Protein AF-A0A2S8WQQ0-F1 (afdb_monomer)

Structure (mmCIF, N/CA/C/O backbone):
data_AF-A0A2S8WQQ0-F1
#
_entry.id   AF-A0A2S8WQQ0-F1
#
loop_
_atom_site.group_PDB
_atom_site.id
_atom_site.type_symbol
_atom_site.label_atom_id
_atom_site.label_alt_id
_atom_s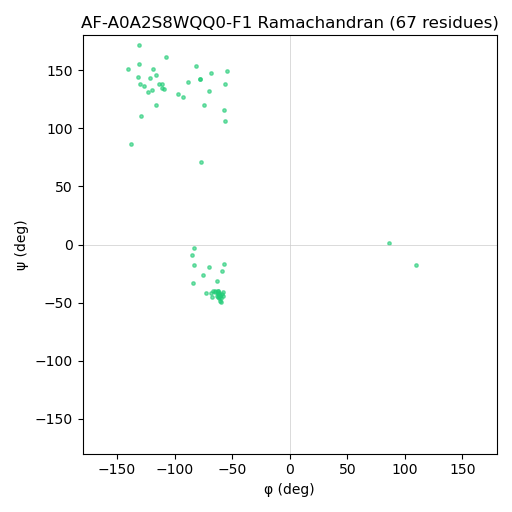ite.label_comp_id
_atom_site.label_asym_id
_atom_site.label_entity_id
_atom_site.label_seq_id
_atom_site.pdbx_PDB_ins_code
_atom_site.Cartn_x
_atom_site.Cartn_y
_atom_site.Cartn_z
_atom_site.occupancy
_atom_site.B_iso_or_equiv
_atom_site.auth_seq_id
_atom_site.auth_comp_id
_atom_site.auth_asym_id
_atom_site.auth_atom_id
_atom_site.pdbx_PDB_model_num
ATOM 1 N N . MET A 1 1 ? -14.336 0.518 15.826 1.00 83.44 1 MET A N 1
ATOM 2 C CA . MET A 1 1 ? -13.369 -0.376 15.177 1.00 83.44 1 MET A CA 1
ATOM 3 C C . MET A 1 1 ? -12.879 0.410 13.999 1.00 83.44 1 MET A C 1
ATOM 5 O O . MET A 1 1 ? -13.726 0.954 13.293 1.00 83.44 1 MET A O 1
ATOM 9 N N . SER A 1 2 ? -11.571 0.571 13.898 1.00 95.44 2 SER A N 1
ATOM 10 C CA . SER A 1 2 ? -10.953 1.310 12.806 1.00 95.44 2 SER A CA 1
ATOM 11 C C . SER A 1 2 ? -10.039 0.371 12.038 1.00 95.44 2 SER A C 1
ATOM 13 O O . SER A 1 2 ? -9.519 -0.595 12.599 1.00 95.44 2 SER A O 1
ATOM 15 N N . PHE A 1 3 ? -9.869 0.648 10.753 1.00 97.88 3 PHE A N 1
ATOM 16 C CA . PHE A 1 3 ? -9.077 -0.164 9.842 1.00 97.88 3 PHE A CA 1
ATOM 17 C C . PHE A 1 3 ? -7.962 0.679 9.232 1.00 97.88 3 PHE A C 1
ATOM 19 O O . PHE A 1 3 ? -8.158 1.860 8.942 1.00 97.88 3 PHE A O 1
ATOM 26 N N . LYS A 1 4 ? -6.797 0.064 9.043 1.00 97.56 4 LYS A N 1
ATOM 27 C CA . LYS A 1 4 ? -5.639 0.642 8.354 1.00 97.56 4 LYS A CA 1
ATOM 28 C C . LYS A 1 4 ? -5.099 -0.328 7.318 1.00 97.56 4 LYS A C 1
ATOM 30 O O . LYS A 1 4 ? -5.264 -1.540 7.457 1.00 97.56 4 LYS A O 1
ATOM 35 N N . VAL A 1 5 ? -4.426 0.222 6.314 1.00 97.81 5 VAL A N 1
ATOM 36 C CA . VAL A 1 5 ? -3.785 -0.533 5.235 1.00 97.81 5 VAL A CA 1
ATOM 37 C C . VAL A 1 5 ? -2.272 -0.465 5.400 1.00 97.81 5 VAL A C 1
ATOM 39 O O . VAL A 1 5 ? -1.715 0.613 5.609 1.00 97.81 5 VAL A O 1
ATOM 42 N N . VAL A 1 6 ? -1.605 -1.608 5.279 1.00 97.75 6 VAL A N 1
ATOM 43 C CA . VAL A 1 6 ? -0.145 -1.693 5.185 1.00 97.75 6 VAL A CA 1
ATOM 44 C C . VAL A 1 6 ? 0.212 -2.270 3.826 1.00 97.75 6 VAL A C 1
ATOM 46 O O . VAL A 1 6 ? -0.174 -3.395 3.514 1.00 97.75 6 VAL A O 1
ATOM 49 N N . MET A 1 7 ? 0.963 -1.514 3.033 1.00 96.62 7 MET A N 1
ATOM 50 C CA . MET A 1 7 ? 1.539 -1.995 1.780 1.00 96.62 7 MET A CA 1
ATOM 51 C C . MET A 1 7 ? 2.771 -2.849 2.075 1.00 96.62 7 MET A C 1
ATOM 53 O O . MET A 1 7 ? 3.550 -2.523 2.973 1.00 96.62 7 MET A O 1
ATOM 57 N N . THR A 1 8 ? 2.970 -3.912 1.303 1.00 95.25 8 THR A N 1
ATOM 58 C CA . THR A 1 8 ? 4.207 -4.699 1.293 1.00 95.25 8 THR A CA 1
ATOM 59 C C . THR A 1 8 ? 4.760 -4.734 -0.124 1.00 95.25 8 THR A C 1
ATOM 61 O O . THR A 1 8 ? 4.030 -5.021 -1.071 1.00 95.25 8 THR A O 1
ATOM 64 N N . TYR A 1 9 ? 6.049 -4.450 -0.267 1.00 91.44 9 TYR A N 1
ATOM 65 C CA . TYR A 1 9 ? 6.733 -4.373 -1.553 1.00 91.44 9 TYR A CA 1
ATOM 66 C C . TYR A 1 9 ? 7.664 -5.573 -1.771 1.00 91.44 9 TYR A C 1
ATOM 68 O O . TYR A 1 9 ? 8.067 -6.261 -0.829 1.00 91.44 9 TYR A O 1
ATOM 76 N N . SER A 1 10 ? 8.035 -5.824 -3.027 1.00 87.06 10 SER A N 1
ATOM 77 C CA . SER A 1 10 ? 8.879 -6.957 -3.438 1.00 87.06 10 SER A CA 1
ATOM 78 C C . SER A 1 10 ? 10.268 -7.003 -2.782 1.00 87.06 10 SER A C 1
ATOM 80 O O . SER A 1 10 ? 10.895 -8.060 -2.723 1.00 87.06 10 SER A O 1
A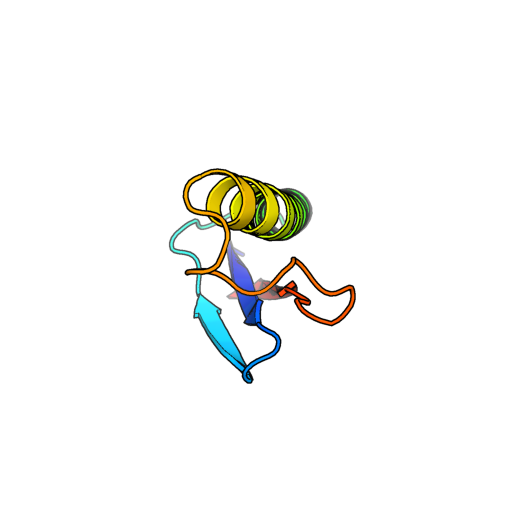TOM 82 N N . ASP A 1 11 ? 10.777 -5.868 -2.302 1.00 86.12 11 ASP A N 1
ATOM 83 C CA . ASP A 1 11 ? 12.043 -5.770 -1.562 1.00 86.12 11 ASP A CA 1
ATOM 84 C C . ASP A 1 11 ? 11.900 -6.091 -0.061 1.00 86.12 11 ASP A C 1
ATOM 86 O O . ASP A 1 11 ? 12.901 -6.174 0.655 1.00 86.12 11 ASP A O 1
ATOM 90 N N . GLY A 1 12 ? 10.674 -6.357 0.395 1.00 87.75 12 GLY A N 1
ATOM 91 C CA . GLY A 1 12 ? 10.331 -6.629 1.784 1.00 87.75 12 GLY A CA 1
ATOM 92 C C . GLY A 1 12 ? 10.050 -5.374 2.607 1.00 87.75 12 GLY A C 1
ATOM 93 O O . GLY A 1 12 ? 9.761 -5.511 3.802 1.00 87.75 12 GLY A O 1
ATOM 94 N N . ASP A 1 13 ? 10.109 -4.183 2.004 1.00 91.75 13 ASP A N 1
ATOM 95 C CA . ASP A 1 13 ? 9.706 -2.956 2.678 1.00 91.75 13 ASP A CA 1
ATOM 96 C C . ASP A 1 13 ? 8.192 -2.947 2.903 1.00 91.75 13 ASP A C 1
ATOM 98 O O . ASP A 1 13 ? 7.401 -3.511 2.139 1.00 91.75 13 ASP A O 1
ATOM 102 N N . ARG A 1 14 ? 7.793 -2.320 4.013 1.00 95.12 14 ARG A N 1
ATOM 103 C CA . ARG A 1 14 ? 6.395 -2.199 4.423 1.00 95.12 14 ARG A CA 1
ATOM 104 C C . ARG A 1 14 ? 6.081 -0.757 4.760 1.00 95.12 14 ARG A C 1
ATOM 106 O O . ARG A 1 14 ? 6.864 -0.094 5.440 1.00 95.12 14 ARG A O 1
ATOM 113 N N . GLU A 1 15 ? 4.916 -0.307 4.329 1.00 95.50 15 GLU A N 1
ATOM 114 C CA . GLU A 1 15 ? 4.457 1.064 4.514 1.00 95.50 15 GLU A CA 1
ATOM 115 C C . GLU A 1 15 ? 3.053 1.053 5.116 1.00 95.50 15 GLU A C 1
ATOM 117 O O . GLU A 1 15 ? 2.092 0.648 4.466 1.00 95.50 15 GLU A O 1
ATOM 122 N N . GLU A 1 16 ? 2.936 1.473 6.378 1.00 96.62 16 GLU A N 1
ATOM 123 C CA . GLU A 1 16 ? 1.635 1.750 6.991 1.00 96.62 16 GLU A CA 1
ATOM 124 C C . GLU A 1 16 ? 1.108 3.064 6.421 1.00 96.62 16 GLU A C 1
ATOM 126 O O . GLU A 1 16 ? 1.755 4.103 6.557 1.00 96.62 16 GLU A O 1
ATOM 131 N N . LEU A 1 17 ? -0.054 3.008 5.776 1.00 95.50 17 LEU A N 1
ATOM 132 C CA . LEU A 1 17 ? -0.680 4.187 5.199 1.00 95.50 17 LEU A CA 1
ATOM 133 C C . LEU A 1 17 ? -1.369 5.004 6.302 1.00 95.50 17 LEU A C 1
ATOM 135 O O . LEU A 1 17 ? -1.951 4.456 7.241 1.00 95.50 17 LEU A O 1
ATOM 139 N N . ASP A 1 18 ? -1.300 6.330 6.183 1.00 94.88 18 ASP A N 1
ATOM 140 C CA . ASP A 1 18 ? -1.800 7.261 7.204 1.00 94.88 18 ASP A CA 1
ATOM 141 C C . ASP A 1 18 ? -3.339 7.293 7.306 1.00 94.88 18 ASP A C 1
ATOM 143 O O . ASP A 1 18 ? -3.884 7.739 8.317 1.00 94.88 18 ASP A O 1
ATOM 147 N N . GLU A 1 19 ? -4.040 6.836 6.267 1.00 95.81 19 GLU A N 1
ATOM 148 C CA . GLU A 1 19 ? -5.501 6.857 6.176 1.00 95.81 19 GLU A CA 1
ATOM 149 C C . GLU A 1 19 ? -6.150 5.847 7.150 1.00 95.81 19 GLU A C 1
ATOM 151 O O . GLU A 1 19 ? -5.775 4.674 7.203 1.00 95.81 19 GLU A O 1
ATOM 156 N N . GLU A 1 20 ? -7.161 6.295 7.901 1.00 97.38 20 GLU A N 1
ATOM 157 C CA . GLU A 1 20 ? -7.960 5.458 8.806 1.00 97.38 20 GLU A CA 1
ATOM 158 C C . GLU A 1 20 ? -9.386 5.299 8.265 1.00 97.38 20 GLU A C 1
ATOM 160 O O . GLU A 1 20 ? -10.030 6.281 7.891 1.00 97.38 20 GLU A O 1
ATOM 165 N N . PHE A 1 21 ? -9.904 4.070 8.279 1.0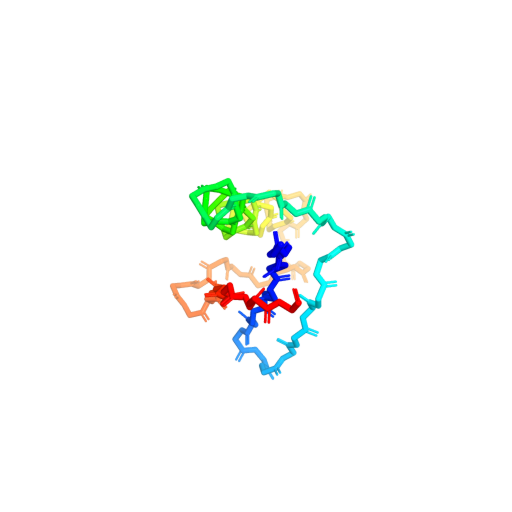0 96.94 21 PHE A N 1
ATOM 166 C CA . PHE A 1 21 ? -11.227 3.739 7.745 1.00 96.94 21 PHE A CA 1
ATOM 167 C C . PHE A 1 21 ? -12.169 3.233 8.838 1.00 96.94 21 PHE A C 1
ATOM 169 O O . PHE A 1 21 ? -11.755 2.538 9.768 1.00 96.94 21 PHE A O 1
ATOM 176 N N . GLU A 1 22 ? -13.459 3.545 8.712 1.00 97.56 22 GLU A N 1
ATOM 177 C CA . GLU A 1 22 ? -14.495 3.054 9.633 1.00 97.56 22 GLU A CA 1
ATOM 178 C C . GLU A 1 22 ? -14.976 1.642 9.264 1.00 97.56 22 GLU A C 1
ATOM 180 O O . GLU A 1 22 ? -15.579 0.950 10.090 1.00 97.56 22 GLU A O 1
ATOM 185 N N . THR A 1 23 ? -14.712 1.200 8.028 1.00 97.50 23 THR A N 1
ATOM 186 C CA . THR A 1 23 ? -15.110 -0.117 7.525 1.00 97.50 23 THR A CA 1
ATOM 187 C C . THR A 1 23 ? -13.959 -0.843 6.828 1.00 97.50 23 THR A C 1
ATOM 189 O O . THR A 1 23 ? -13.157 -0.242 6.118 1.00 97.50 23 THR A O 1
ATOM 192 N N . GLU A 1 24 ? -13.919 -2.169 6.985 1.00 97.06 24 GLU A N 1
ATOM 193 C CA . GLU A 1 24 ? -12.951 -3.042 6.308 1.00 97.06 24 GLU A CA 1
ATOM 194 C C . GLU A 1 24 ? -13.047 -2.901 4.783 1.00 97.06 24 GLU A C 1
ATOM 196 O O . GLU A 1 24 ? -12.038 -2.795 4.102 1.00 97.06 24 GLU A O 1
ATOM 201 N N . SER A 1 25 ? -14.267 -2.809 4.241 1.00 97.81 25 SER A N 1
ATOM 202 C CA . SER A 1 25 ? -14.481 -2.692 2.794 1.00 97.81 25 SER A CA 1
ATOM 203 C C . SER A 1 25 ? -13.888 -1.415 2.192 1.00 97.81 25 SER A C 1
ATOM 205 O O . SER A 1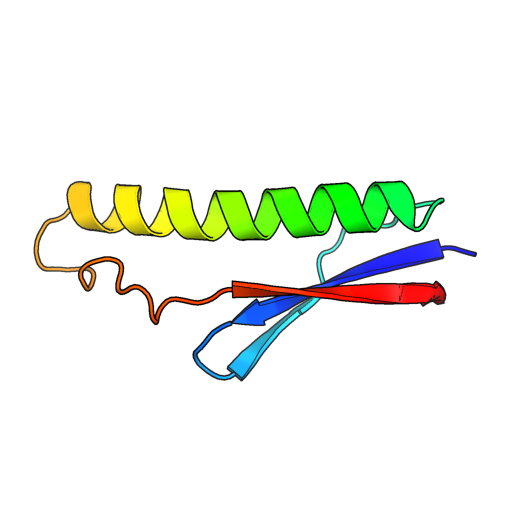 25 ? -13.521 -1.435 1.018 1.00 97.81 25 SER A O 1
ATOM 207 N N . GLU A 1 26 ? -13.845 -0.311 2.941 1.00 97.81 26 GLU A N 1
ATOM 208 C CA . GLU A 1 26 ? -13.204 0.927 2.484 1.00 97.81 26 GLU A CA 1
ATOM 209 C C . GLU A 1 26 ? -11.680 0.787 2.496 1.00 97.81 26 GLU A C 1
ATOM 211 O O . GLU A 1 26 ? -11.037 1.161 1.517 1.00 97.81 26 GLU A O 1
ATOM 216 N N . ALA A 1 27 ? -11.117 0.174 3.542 1.00 97.69 27 ALA A N 1
ATOM 217 C CA . ALA A 1 27 ? -9.688 -0.123 3.620 1.00 97.69 27 ALA A CA 1
ATOM 218 C C . ALA A 1 27 ? -9.235 -1.087 2.507 1.00 97.69 27 ALA A C 1
ATOM 220 O O . ALA A 1 27 ? -8.220 -0.849 1.861 1.00 97.69 27 ALA A O 1
ATOM 221 N N . GLU A 1 28 ? -10.015 -2.130 2.217 1.00 97.62 28 GLU A N 1
ATOM 222 C CA . GLU A 1 28 ? -9.765 -3.072 1.116 1.00 97.62 28 GLU A CA 1
ATOM 223 C C . GLU A 1 28 ? -9.779 -2.375 -0.252 1.00 97.62 28 GLU A C 1
ATOM 225 O O . GLU A 1 28 ? -8.884 -2.569 -1.075 1.00 97.62 28 GLU A O 1
ATOM 230 N N . ALA A 1 29 ? -10.783 -1.525 -0.500 1.00 97.81 29 ALA A N 1
ATOM 231 C CA . ALA A 1 29 ? -10.869 -0.769 -1.748 1.00 97.81 29 ALA A CA 1
ATOM 232 C C . ALA A 1 29 ? -9.671 0.175 -1.923 1.00 97.81 29 ALA A C 1
ATOM 234 O O . ALA A 1 29 ? -9.135 0.284 -3.027 1.00 97.81 29 ALA A O 1
ATOM 235 N N . PHE A 1 30 ? -9.238 0.815 -0.836 1.00 97.69 30 PHE A N 1
ATOM 236 C CA . PHE A 1 30 ? -8.062 1.675 -0.831 1.00 97.69 30 PHE A CA 1
ATOM 237 C C . PHE A 1 30 ? -6.765 0.887 -1.058 1.00 97.69 30 PHE A C 1
ATOM 239 O O . PHE A 1 30 ? -5.959 1.277 -1.895 1.00 97.69 30 PHE A O 1
ATOM 246 N N . GLY A 1 31 ? -6.574 -0.258 -0.397 1.00 97.00 31 GLY A N 1
ATOM 247 C CA . GLY A 1 31 ? -5.405 -1.116 -0.619 1.00 97.00 31 GLY A CA 1
ATOM 248 C C . GLY A 1 31 ? -5.270 -1.571 -2.075 1.00 97.00 31 GLY A C 1
ATOM 249 O O . GLY A 1 31 ? -4.199 -1.447 -2.673 1.00 97.00 31 GLY A O 1
ATOM 250 N N . LEU A 1 32 ? -6.379 -1.989 -2.694 1.00 96.19 32 LEU A N 1
ATOM 251 C CA . LEU A 1 32 ? -6.420 -2.332 -4.121 1.00 96.19 32 LEU A CA 1
ATOM 252 C C . LEU A 1 32 ? -6.062 -1.145 -5.026 1.00 96.19 32 LEU A C 1
ATOM 254 O O . LEU A 1 32 ? -5.334 -1.313 -6.009 1.00 96.19 32 LEU A O 1
ATOM 258 N N . GLU A 1 33 ? -6.565 0.051 -4.712 1.00 96.06 33 GLU A N 1
ATOM 259 C CA . GLU A 1 33 ? -6.212 1.274 -5.436 1.00 96.06 33 GLU A CA 1
ATOM 260 C C . GLU A 1 33 ? -4.706 1.552 -5.343 1.00 96.06 33 GLU A C 1
ATOM 262 O O . GLU A 1 33 ? -4.068 1.840 -6.357 1.00 96.06 33 GLU A O 1
ATOM 267 N N . GLN A 1 34 ? -4.115 1.395 -4.161 1.00 95.88 34 GLN A N 1
ATOM 268 C CA . GLN A 1 34 ? -2.697 1.659 -3.927 1.00 95.88 34 GLN A CA 1
ATOM 269 C C . GLN A 1 34 ? -1.784 0.680 -4.670 1.00 95.88 34 GLN A C 1
ATOM 271 O O . GLN A 1 34 ? -0.809 1.113 -5.289 1.00 95.88 34 GLN A O 1
ATOM 276 N N . VAL A 1 35 ? -2.135 -0.608 -4.718 1.00 93.56 35 VAL A N 1
ATOM 277 C CA . VAL A 1 35 ? -1.432 -1.593 -5.561 1.00 93.56 35 VAL A CA 1
ATOM 278 C C . VAL A 1 35 ? -1.510 -1.204 -7.041 1.00 93.56 35 VAL A C 1
ATOM 280 O O . VAL A 1 35 ? -0.497 -1.206 -7.747 1.00 93.56 35 VAL A O 1
ATOM 283 N N . SER A 1 36 ? -2.691 -0.797 -7.518 1.00 92.62 36 SER A N 1
ATOM 284 C CA . SER A 1 36 ? -2.865 -0.330 -8.899 1.00 92.62 36 SER A CA 1
ATOM 285 C C . SER A 1 36 ? -2.039 0.931 -9.192 1.00 92.62 36 SER A C 1
ATOM 287 O O . SER A 1 3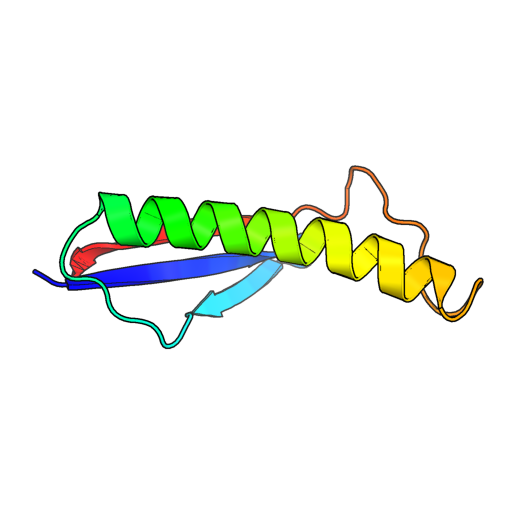6 ? -1.426 1.040 -10.259 1.00 92.62 36 SER A O 1
ATOM 289 N N . ASN A 1 37 ? -1.998 1.881 -8.256 1.00 92.75 37 ASN A N 1
ATOM 290 C CA . ASN A 1 37 ? -1.223 3.116 -8.369 1.00 92.75 37 ASN A CA 1
ATOM 291 C C . ASN A 1 37 ? 0.282 2.839 -8.408 1.00 92.75 37 ASN A C 1
ATOM 293 O O . ASN A 1 37 ? 0.988 3.449 -9.213 1.00 92.75 37 ASN A O 1
ATOM 297 N N . PHE A 1 38 ? 0.771 1.903 -7.591 1.00 90.56 38 PHE A N 1
ATOM 298 C CA . PHE A 1 38 ? 2.171 1.485 -7.597 1.00 90.56 38 PHE A CA 1
ATOM 299 C C . PHE A 1 38 ? 2.578 0.922 -8.965 1.00 90.56 38 PHE A C 1
ATOM 301 O O . PHE A 1 38 ? 3.557 1.381 -9.561 1.00 90.56 38 PHE A O 1
ATOM 308 N N . ALA A 1 39 ? 1.784 -0.006 -9.507 1.00 88.19 39 ALA A N 1
ATOM 309 C CA . ALA A 1 39 ? 2.046 -0.612 -10.810 1.00 88.19 39 ALA A CA 1
ATOM 310 C C . ALA A 1 39 ? 2.067 0.436 -11.939 1.00 88.19 39 ALA A C 1
ATOM 312 O O . ALA A 1 39 ? 3.023 0.505 -12.717 1.00 88.19 39 ALA A O 1
ATOM 313 N N . ALA A 1 40 ? 1.056 1.309 -11.994 1.00 89.50 40 ALA A N 1
ATOM 314 C CA . ALA A 1 40 ? 0.981 2.369 -12.999 1.00 89.50 40 ALA A CA 1
ATOM 315 C C . ALA A 1 40 ? 2.116 3.400 -12.849 1.00 89.50 40 ALA A C 1
ATOM 317 O O . ALA A 1 40 ? 2.696 3.844 -13.842 1.00 89.50 40 ALA A O 1
ATOM 318 N N . GLY A 1 41 ? 2.464 3.772 -11.614 1.00 88.75 41 GLY A N 1
ATOM 319 C CA . GLY A 1 41 ? 3.562 4.691 -11.319 1.00 88.75 41 GLY A CA 1
ATOM 320 C C . GLY A 1 41 ? 4.919 4.148 -11.768 1.00 88.75 41 GLY A C 1
ATOM 321 O O . GLY A 1 41 ? 5.715 4.896 -12.340 1.00 88.75 41 GLY A O 1
ATOM 322 N N . SER A 1 42 ? 5.154 2.847 -11.581 1.00 84.94 42 SER A N 1
ATOM 323 C CA . SER A 1 42 ? 6.363 2.154 -12.046 1.00 84.94 42 SER A CA 1
ATOM 324 C C . SER A 1 42 ? 6.522 2.240 -13.569 1.00 84.94 42 SER A C 1
ATOM 326 O O . SER A 1 42 ? 7.581 2.634 -14.068 1.00 84.94 42 SER A O 1
ATOM 328 N N . GLU A 1 43 ? 5.448 1.986 -14.324 1.00 84.94 43 GLU A N 1
ATOM 329 C CA . GLU A 1 43 ? 5.452 2.124 -15.786 1.00 84.94 43 GLU A CA 1
ATOM 330 C C . GLU A 1 43 ? 5.725 3.572 -16.223 1.00 84.94 43 GLU A C 1
ATOM 332 O O . GLU A 1 43 ? 6.566 3.822 -17.093 1.00 84.94 43 GLU A O 1
ATOM 337 N N . VAL A 1 44 ? 5.068 4.544 -15.585 1.00 87.12 44 VAL A N 1
ATOM 338 C CA . VAL A 1 44 ? 5.267 5.970 -15.881 1.00 87.12 44 VAL A CA 1
ATOM 339 C C . VAL A 1 44 ? 6.713 6.400 -15.620 1.00 87.12 44 VAL A C 1
ATOM 341 O O . VAL A 1 44 ? 7.295 7.096 -16.454 1.00 87.12 44 VAL A O 1
ATOM 344 N N . LEU A 1 45 ? 7.318 5.987 -14.502 1.00 85.44 45 LEU A N 1
ATOM 345 C CA . LEU A 1 45 ? 8.714 6.304 -14.178 1.00 85.44 45 LEU A CA 1
ATOM 346 C C . LEU A 1 45 ? 9.682 5.700 -15.199 1.00 85.44 45 LEU A C 1
ATOM 348 O O . LEU A 1 45 ? 10.568 6.405 -15.690 1.00 85.44 45 LEU A O 1
ATOM 352 N N . HIS A 1 46 ? 9.465 4.439 -15.582 1.00 84.06 46 HIS A N 1
ATOM 353 C CA . HIS A 1 46 ? 10.260 3.772 -16.610 1.00 84.06 46 HIS A CA 1
ATOM 354 C C . HIS A 1 46 ? 10.219 4.507 -17.958 1.00 84.06 46 HIS A C 1
ATOM 356 O O . HIS A 1 46 ? 11.255 4.686 -18.603 1.00 84.06 46 HIS A O 1
ATOM 362 N N . LEU A 1 47 ? 9.043 4.985 -18.371 1.00 86.00 47 LEU A N 1
ATOM 363 C CA . LEU A 1 47 ? 8.871 5.738 -19.618 1.00 86.00 47 LEU A CA 1
ATOM 364 C C . LEU A 1 47 ? 9.376 7.186 -19.533 1.00 86.00 47 LEU A C 1
ATOM 366 O O . LEU A 1 47 ? 9.738 7.766 -20.557 1.00 86.00 47 LEU A O 1
ATOM 370 N N . SER A 1 48 ? 9.394 7.773 -18.334 1.00 87.75 48 SER A N 1
ATOM 371 C CA . SER A 1 48 ? 9.818 9.157 -18.098 1.00 87.75 48 SER A CA 1
ATOM 372 C C . SER A 1 48 ? 11.320 9.348 -18.322 1.00 87.75 48 SER A C 1
ATOM 374 O O . SER A 1 48 ? 11.729 10.325 -18.955 1.00 87.75 48 SER A O 1
ATOM 376 N N . ASN A 1 49 ? 12.143 8.396 -17.864 1.00 82.69 49 ASN A N 1
ATOM 377 C CA . ASN A 1 49 ? 13.571 8.368 -18.177 1.00 82.69 49 ASN A CA 1
ATOM 378 C C . ASN A 1 49 ? 14.054 6.942 -18.502 1.00 82.69 49 ASN A C 1
ATOM 380 O O . ASN A 1 49 ? 14.532 6.225 -17.614 1.00 82.69 49 ASN A O 1
ATOM 384 N N . PRO A 1 50 ? 13.930 6.514 -19.772 1.00 77.56 50 PRO A N 1
ATOM 385 C CA . PRO A 1 50 ? 14.295 5.166 -20.186 1.00 77.56 50 PRO A CA 1
ATOM 386 C C . PRO A 1 50 ? 15.761 4.846 -19.862 1.00 77.56 50 PRO A C 1
ATOM 388 O O . PRO A 1 50 ? 16.678 5.447 -20.421 1.00 77.56 50 PRO A O 1
ATOM 391 N N . GLY A 1 51 ? 15.974 3.868 -18.979 1.00 74.06 51 GLY A N 1
ATOM 392 C CA . GLY A 1 51 ? 17.297 3.403 -18.546 1.00 74.06 51 GLY A CA 1
ATOM 393 C C . GLY A 1 51 ? 17.682 3.757 -17.105 1.00 74.06 51 GLY A C 1
ATOM 394 O O . GLY A 1 51 ? 18.567 3.095 -16.569 1.00 74.06 51 GLY A O 1
ATOM 395 N N . ASP A 1 52 ? 17.008 4.721 -16.467 1.00 84.75 52 ASP A N 1
ATOM 396 C CA . ASP A 1 52 ? 17.222 5.049 -15.043 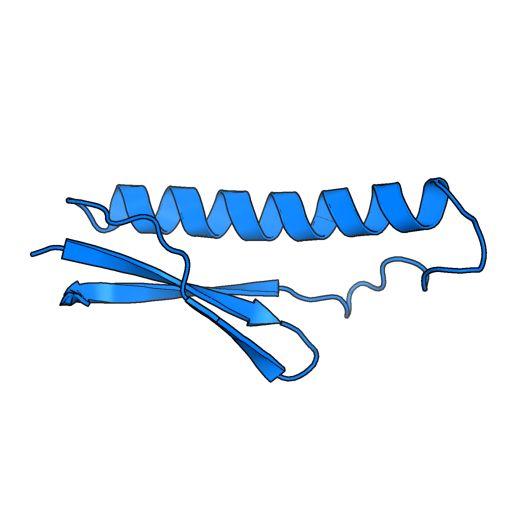1.00 84.75 52 ASP A CA 1
ATOM 397 C C . ASP A 1 52 ? 16.420 4.133 -14.111 1.00 84.75 52 ASP A C 1
ATOM 399 O O . ASP A 1 52 ? 16.873 3.804 -13.015 1.00 84.75 52 ASP A O 1
ATOM 403 N N . TYR A 1 53 ? 15.241 3.702 -14.564 1.00 79.00 53 TYR A N 1
ATOM 404 C CA . TYR A 1 53 ? 14.371 2.789 -13.831 1.00 79.00 53 TYR A CA 1
ATOM 405 C C . TYR A 1 53 ? 14.317 1.435 -14.538 1.00 79.00 53 TYR A C 1
ATOM 407 O O . TYR A 1 53 ? 14.215 1.398 -15.776 1.00 79.00 53 TYR A O 1
ATOM 415 N N . PRO A 1 54 ? 14.371 0.320 -13.785 1.00 73.12 54 PRO A N 1
ATOM 416 C CA . PRO A 1 54 ? 14.180 -1.001 -14.365 1.00 73.12 54 PRO A CA 1
ATOM 417 C C . PRO A 1 54 ? 12.846 -1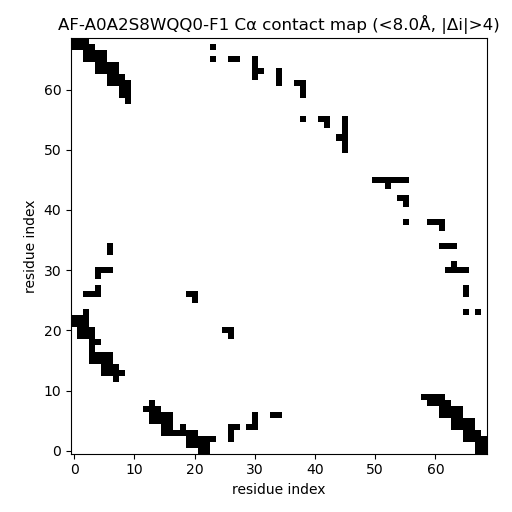.045 -15.116 1.00 73.12 54 PRO A C 1
ATOM 419 O O . PRO A 1 54 ? 11.905 -0.329 -14.775 1.00 73.12 54 PRO A O 1
ATOM 422 N N . ALA A 1 55 ? 12.779 -1.860 -16.171 1.00 70.19 55 ALA A N 1
ATOM 423 C CA . ALA A 1 55 ? 11.489 -2.147 -16.783 1.00 70.19 55 ALA A CA 1
ATOM 424 C C . ALA A 1 55 ? 10.567 -2.709 -15.694 1.00 70.19 55 ALA A C 1
ATOM 426 O O . ALA A 1 55 ? 11.057 -3.518 -14.899 1.00 70.19 55 ALA A O 1
ATOM 427 N N . PRO A 1 56 ? 9.287 -2.299 -15.642 1.00 67.69 56 PRO A N 1
ATOM 428 C CA . PRO A 1 56 ? 8.332 -2.928 -14.746 1.00 67.69 56 PRO A CA 1
ATOM 429 C C . PRO A 1 56 ? 8.335 -4.425 -15.068 1.00 67.69 56 PRO A C 1
ATOM 431 O O . PRO A 1 56 ? 7.927 -4.847 -16.152 1.00 67.69 56 PRO A O 1
ATOM 434 N N . SER A 1 57 ? 8.933 -5.214 -14.181 1.00 64.31 57 SER A N 1
ATOM 435 C CA . SER A 1 57 ? 8.901 -6.663 -14.263 1.00 64.31 57 SER A CA 1
ATOM 436 C C . SER A 1 57 ? 7.579 -7.128 -13.673 1.00 64.31 57 SER A C 1
ATOM 438 O O . SER A 1 57 ? 7.023 -6.472 -12.796 1.00 64.31 57 SER A O 1
ATOM 440 N N . GLU A 1 58 ? 7.101 -8.295 -14.105 1.00 58.12 58 GLU A N 1
ATOM 441 C CA . GLU A 1 58 ? 5.998 -8.969 -13.404 1.00 58.12 58 GLU A CA 1
ATOM 442 C C . GLU A 1 58 ? 6.347 -9.239 -11.924 1.00 58.12 58 GLU A C 1
ATOM 444 O O . GLU A 1 58 ? 5.448 -9.440 -11.129 1.00 58.12 58 GLU A O 1
ATOM 449 N N . GLU A 1 59 ? 7.638 -9.179 -11.559 1.00 54.00 59 GLU A N 1
ATOM 450 C CA . GLU A 1 59 ? 8.168 -9.348 -10.198 1.00 54.00 59 GLU A CA 1
ATOM 451 C C . GLU A 1 59 ? 8.165 -8.062 -9.345 1.00 54.00 59 GLU A C 1
ATOM 453 O O . GLU A 1 59 ? 8.459 -8.134 -8.151 1.00 54.00 59 GLU A O 1
ATOM 458 N N . ALA A 1 60 ? 7.880 -6.882 -9.918 1.00 62.84 60 ALA A N 1
ATOM 459 C CA . ALA A 1 60 ? 7.691 -5.648 -9.147 1.00 62.84 60 ALA A CA 1
ATOM 460 C C . ALA A 1 60 ? 6.297 -5.673 -8.506 1.00 62.84 60 ALA A C 1
ATOM 462 O O . ALA A 1 60 ? 5.369 -4.985 -8.933 1.00 62.84 60 ALA A O 1
ATOM 463 N N . GLU A 1 61 ? 6.157 -6.541 -7.513 1.00 78.38 61 GLU A N 1
ATOM 464 C CA . GLU A 1 61 ? 4.904 -6.847 -6.843 1.00 78.38 61 GLU A CA 1
ATOM 465 C C . GLU A 1 61 ? 4.747 -5.945 -5.611 1.00 78.38 61 GLU A C 1
ATOM 467 O O . GLU A 1 61 ? 5.638 -5.854 -4.761 1.00 78.38 61 GLU A O 1
ATOM 472 N N . ALA A 1 62 ? 3.610 -5.257 -5.537 1.00 90.81 62 ALA A N 1
ATOM 473 C CA . ALA A 1 62 ? 3.118 -4.632 -4.319 1.00 90.81 62 ALA A CA 1
ATOM 474 C C . ALA A 1 62 ? 1.834 -5.353 -3.913 1.00 90.81 62 ALA A C 1
ATOM 476 O O . ALA A 1 62 ? 0.995 -5.651 -4.764 1.00 90.81 62 ALA A O 1
ATOM 477 N N . ASP A 1 63 ? 1.690 -5.612 -2.624 1.00 94.69 63 ASP A N 1
ATOM 478 C CA . ASP A 1 63 ? 0.521 -6.237 -2.015 1.00 94.69 63 ASP A CA 1
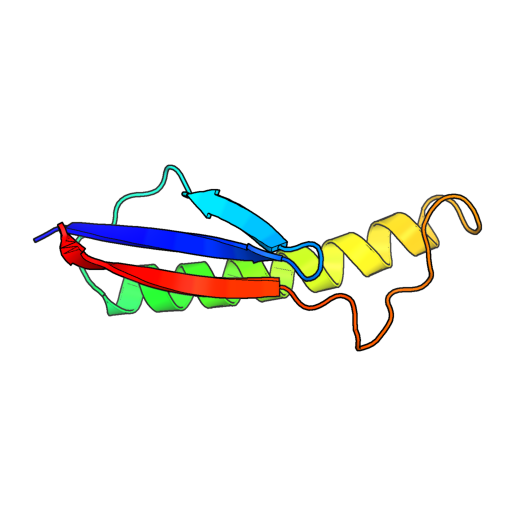ATOM 479 C C . ASP A 1 63 ? 0.080 -5.409 -0.801 1.00 94.69 63 ASP A C 1
ATOM 481 O O . ASP A 1 63 ? 0.772 -4.460 -0.409 1.00 94.69 63 ASP A O 1
ATOM 485 N N . TYR A 1 64 ? -1.067 -5.732 -0.209 1.00 96.25 64 TYR A N 1
ATOM 486 C CA . TYR A 1 64 ? -1.587 -4.992 0.934 1.00 96.25 64 TYR A CA 1
ATOM 487 C C . TYR A 1 64 ? -2.225 -5.912 1.971 1.00 96.25 64 TYR A C 1
ATOM 489 O O . TYR A 1 64 ? -2.799 -6.953 1.664 1.00 96.25 64 TYR A O 1
ATOM 497 N N . GLU A 1 65 ? -2.175 -5.474 3.224 1.00 97.19 65 GLU A N 1
ATOM 498 C CA . GLU A 1 65 ? -2.862 -6.113 4.341 1.00 97.19 65 GLU A CA 1
ATOM 499 C C . GLU A 1 65 ? -3.724 -5.080 5.075 1.00 97.19 65 GLU A C 1
ATOM 501 O O . GLU A 1 65 ? -3.275 -3.962 5.347 1.00 97.19 65 GLU A O 1
ATOM 506 N N . VAL A 1 66 ? -4.957 -5.462 5.418 1.00 97.31 66 VAL A N 1
ATOM 507 C CA . VAL A 1 66 ? -5.864 -4.657 6.246 1.00 97.31 66 VAL A CA 1
ATOM 508 C C . VAL A 1 66 ? -5.791 -5.125 7.696 1.00 97.31 66 VAL A C 1
ATOM 510 O O . VAL A 1 66 ? -5.938 -6.312 7.993 1.00 97.31 66 VAL A O 1
ATOM 513 N N . PHE A 1 67 ? -5.593 -4.183 8.617 1.00 95.75 67 PHE A N 1
ATOM 514 C CA . PHE A 1 67 ? -5.545 -4.445 10.055 1.00 95.75 67 PHE A CA 1
ATOM 515 C C . PHE A 1 67 ? -6.631 -3.668 10.797 1.00 95.75 67 PHE A C 1
ATOM 517 O O . PHE A 1 67 ? -6.792 -2.465 10.597 1.00 95.75 67 PHE A O 1
ATOM 524 N N . GLU A 1 68 ? -7.340 -4.360 11.690 1.00 95.88 68 GLU A N 1
ATOM 525 C CA . GLU A 1 68 ? -8.277 -3.769 12.650 1.00 95.88 68 GLU A CA 1
ATOM 526 C C . GLU A 1 68 ? -7.547 -3.383 13.948 1.00 95.88 68 GLU A C 1
ATOM 528 O O . GLU A 1 68 ? -6.709 -4.150 14.441 1.00 95.88 68 GLU A O 1
ATOM 533 N N . PHE A 1 69 ? -7.887 -2.226 14.526 1.00 90.31 69 PHE A N 1
ATOM 534 C CA . PHE A 1 69 ? -7.354 -1.743 15.806 1.00 90.31 69 PHE A CA 1
ATOM 535 C C . PHE A 1 69 ? -8.392 -1.008 16.677 1.00 90.31 69 PHE A C 1
ATOM 537 O O . PHE A 1 69 ? -9.472 -0.596 16.173 1.00 90.31 69 PHE A O 1
#

Sequence (69 aa):
MSFKVVMTYSDGDREELDEEFETESEAEAFGLEQVSNFAAGSEVLHLSNPGDYPAPSEEAEADYEVFEF

Mean predicted aligned error: 4.61 Å

Radius of gyration: 13.79 Å; Cα contacts (8 Å, |Δi|>4): 107; chains: 1; bounding box: 32×18×36 Å

Solvent-accessible surface area (backbone atoms only — not comparable to full-atom values): 3925 Å² total; per-residue (Å²): 112,37,21,33,33,31,40,38,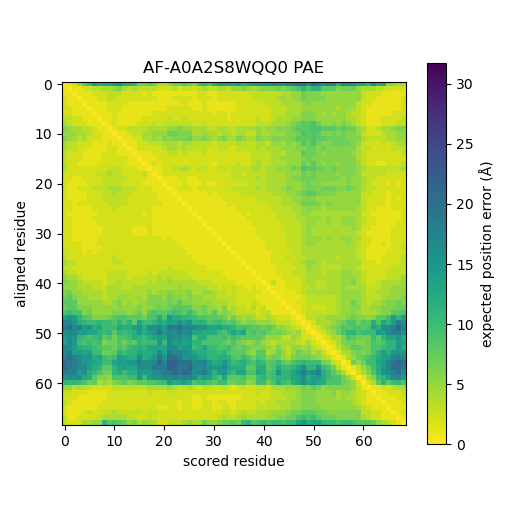38,67,88,70,52,71,46,75,50,91,64,78,26,79,40,64,69,56,28,51,54,47,38,55,47,51,38,53,48,51,53,54,49,43,48,51,48,20,70,73,44,77,80,81,38,70,74,75,48,94,71,70,41,57,48,64,48,81,46,80,97

Nearest PDB structures (foldseek):
  8eth-assembly1_S  TM=4.967E-01  e=1.748E+00  Schizosaccharomyces pombe
  9e6q-assembly1_AR  TM=4.471E-01  e=1.867E+00  Pyrobaculum calidifontis JCM 11548

Foldseek 3Di:
DKKWKWKAWLVRDIDTDPDIHPDPVVRVVVQVVVQVVQQVVLCVVCVVDPPPHDHSDPSRGMGMDMDDD

Secondary structure (DSSP, 8-state):
--EEEEEEETTS-EEE-S--BSSHHHHHHHHHHHHHHHHHHHHHHHHHSBTTB----TT--EEEEEEE-

pLDDT: mean 89.25, std 10.35, range [54.0, 97.88]